Protein AF-B2TQV3-F1 (afdb_monomer_lite)

Structure (mmCIF, N/CA/C/O backbone):
data_AF-B2TQV3-F1
#
_entry.id   AF-B2TQV3-F1
#
loop_
_atom_site.group_PDB
_atom_site.id
_atom_site.type_symbol
_atom_site.label_atom_id
_atom_site.label_alt_id
_atom_site.label_comp_id
_atom_site.label_asym_id
_atom_site.label_entity_id
_atom_site.label_seq_id
_atom_site.pdbx_PDB_ins_code
_atom_site.Cartn_x
_atom_site.Cartn_y
_atom_site.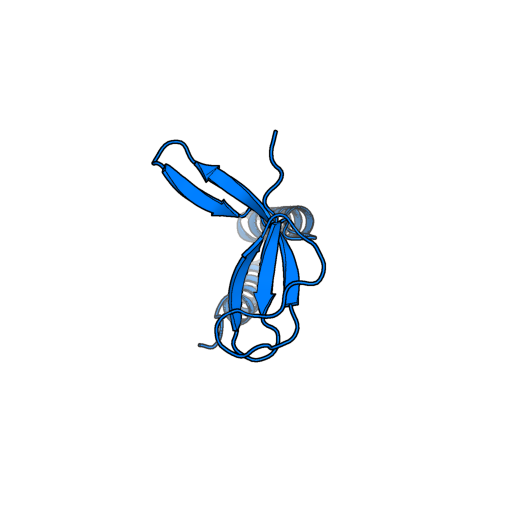Cartn_z
_atom_site.occupancy
_atom_site.B_iso_or_equiv
_atom_site.auth_seq_id
_atom_site.auth_comp_id
_atom_site.auth_asym_id
_atom_site.auth_atom_id
_atom_site.pdbx_PDB_model_num
ATOM 1 N N . MET A 1 1 ? 4.186 15.847 -21.939 1.00 45.38 1 MET A N 1
ATOM 2 C CA . MET A 1 1 ? 4.721 15.620 -20.577 1.00 45.38 1 MET A CA 1
ATOM 3 C C . MET A 1 1 ? 5.355 14.240 -20.578 1.00 45.38 1 MET A C 1
ATOM 5 O O . MET A 1 1 ? 4.724 13.312 -21.058 1.00 45.38 1 MET A O 1
ATOM 9 N N . ASN A 1 2 ? 6.624 14.123 -20.187 1.00 53.88 2 ASN A N 1
ATOM 10 C CA . ASN A 1 2 ? 7.353 12.855 -20.255 1.00 53.88 2 ASN A CA 1
ATOM 11 C C . ASN A 1 2 ? 6.942 11.969 -19.074 1.00 53.88 2 ASN A C 1
ATOM 13 O O . ASN A 1 2 ? 7.415 12.202 -17.963 1.00 53.88 2 ASN A O 1
ATOM 17 N N . ASN A 1 3 ? 6.072 10.989 -19.312 1.00 70.12 3 ASN A N 1
ATOM 18 C CA . ASN A 1 3 ? 5.635 10.045 -18.286 1.00 70.12 3 ASN A CA 1
ATOM 19 C C . ASN A 1 3 ? 6.814 9.137 -17.913 1.00 70.12 3 ASN A C 1
ATOM 21 O O . ASN A 1 3 ? 7.231 8.289 -18.698 1.00 70.12 3 ASN A O 1
ATOM 25 N N . LEU A 1 4 ? 7.405 9.370 -16.742 1.00 81.44 4 LEU A N 1
ATOM 26 C CA . LEU A 1 4 ? 8.356 8.445 -16.139 1.00 81.44 4 LEU A CA 1
ATOM 27 C C . LEU A 1 4 ? 7.550 7.384 -15.391 1.00 81.44 4 LEU A C 1
ATOM 29 O O . LEU A 1 4 ? 6.592 7.715 -14.697 1.00 81.44 4 LEU A O 1
ATOM 33 N N . ILE A 1 5 ? 7.941 6.125 -15.513 1.00 83.56 5 ILE A N 1
ATOM 34 C CA . ILE A 1 5 ? 7.322 5.005 -14.808 1.00 83.56 5 ILE A CA 1
ATOM 35 C C . ILE A 1 5 ? 8.320 4.510 -13.768 1.00 83.56 5 ILE A C 1
ATOM 37 O O . ILE A 1 5 ? 9.506 4.322 -14.060 1.00 83.56 5 ILE A O 1
ATOM 41 N N . ALA A 1 6 ? 7.840 4.323 -12.544 1.00 86.19 6 ALA A N 1
ATOM 42 C CA . ALA A 1 6 ? 8.586 3.663 -11.492 1.00 86.19 6 ALA A CA 1
ATOM 43 C C . ALA A 1 6 ? 8.373 2.155 -11.577 1.00 86.19 6 ALA A C 1
ATOM 45 O O . ALA A 1 6 ? 7.242 1.668 -11.622 1.00 86.19 6 ALA A O 1
ATOM 46 N N . TYR A 1 7 ? 9.473 1.425 -11.525 1.00 87.12 7 TYR A N 1
ATOM 47 C CA . TYR A 1 7 ? 9.522 -0.022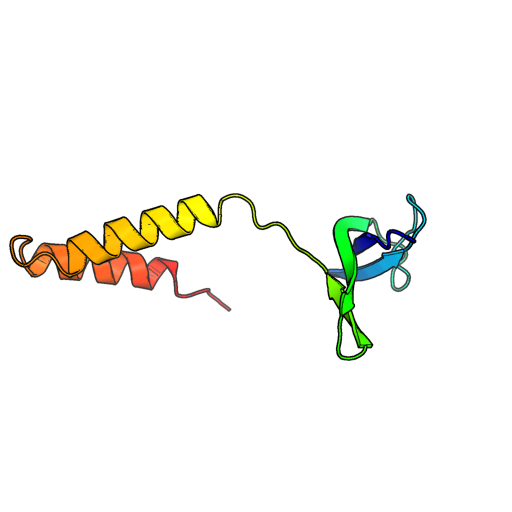 -11.527 1.00 87.12 7 TYR A CA 1
ATOM 48 C C . TYR A 1 7 ? 10.165 -0.520 -10.241 1.00 87.12 7 TYR A C 1
ATOM 50 O O . TYR A 1 7 ? 11.140 0.071 -9.775 1.00 87.12 7 TYR A O 1
ATOM 58 N N . LYS A 1 8 ? 9.664 -1.628 -9.696 1.00 87.25 8 LYS A N 1
ATOM 59 C CA . LYS A 1 8 ? 10.325 -2.367 -8.614 1.00 87.25 8 LYS A CA 1
ATOM 60 C C . LYS A 1 8 ? 10.870 -3.679 -9.155 1.00 87.25 8 LYS A C 1
ATOM 62 O O . LYS A 1 8 ? 10.163 -4.395 -9.866 1.00 87.25 8 LYS A O 1
ATOM 67 N N . CYS A 1 9 ? 12.110 -4.001 -8.810 1.00 89.31 9 CYS A N 1
ATOM 68 C CA . CYS A 1 9 ? 12.691 -5.296 -9.123 1.00 89.31 9 CYS A CA 1
ATOM 69 C C . CYS A 1 9 ? 12.105 -6.388 -8.229 1.00 89.31 9 CYS A C 1
ATOM 71 O O . CYS A 1 9 ? 12.082 -6.246 -7.007 1.00 89.31 9 CYS A O 1
ATOM 73 N N . LEU A 1 10 ? 11.657 -7.480 -8.845 1.00 88.06 10 LEU A N 1
ATOM 74 C CA . LEU A 1 10 ? 11.118 -8.639 -8.136 1.00 88.06 10 LEU A CA 1
ATOM 75 C C . LEU A 1 10 ? 12.213 -9.454 -7.436 1.00 88.06 10 LEU A C 1
ATOM 77 O O . LEU A 1 10 ? 11.937 -10.075 -6.418 1.00 88.06 10 LEU A O 1
ATOM 81 N N . ASP A 1 11 ? 13.448 -9.396 -7.943 1.00 89.31 11 ASP A N 1
ATOM 82 C CA . ASP A 1 11 ? 14.554 -10.218 -7.445 1.00 89.31 11 ASP A CA 1
ATOM 83 C C . ASP A 1 11 ? 15.329 -9.542 -6.305 1.00 89.31 11 ASP A C 1
ATOM 85 O O . ASP A 1 11 ? 15.642 -10.176 -5.304 1.00 89.31 11 ASP A O 1
ATOM 89 N N . CYS A 1 12 ? 15.642 -8.246 -6.434 1.00 89.38 12 CYS A N 1
ATOM 90 C CA . CYS A 1 12 ? 16.455 -7.523 -5.441 1.00 89.38 12 CYS A CA 1
ATOM 91 C C . CYS A 1 12 ? 15.724 -6.386 -4.715 1.00 89.38 12 CYS A C 1
ATOM 93 O O . CYS A 1 12 ? 16.296 -5.773 -3.817 1.00 89.38 12 CYS A O 1
ATOM 95 N N . GLY A 1 13 ? 14.484 -6.070 -5.099 1.00 84.62 13 GLY A N 1
ATOM 96 C CA . GLY A 1 13 ? 13.685 -5.019 -4.464 1.00 84.62 13 GLY A CA 1
AT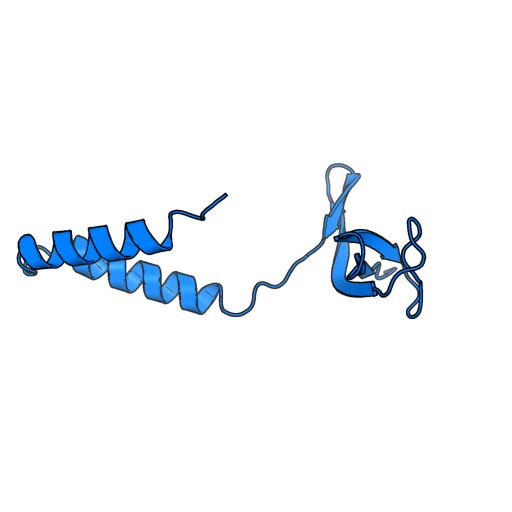OM 97 C C . GLY A 1 13 ? 14.063 -3.577 -4.821 1.00 84.62 13 GLY A C 1
ATOM 98 O O . GLY A 1 13 ? 13.318 -2.673 -4.441 1.00 84.62 13 GLY A O 1
ATOM 99 N N . ASP A 1 14 ? 15.155 -3.345 -5.560 1.00 85.62 14 ASP A N 1
ATOM 100 C CA . ASP A 1 14 ? 15.560 -2.003 -5.996 1.00 85.62 14 ASP A CA 1
ATOM 101 C C . ASP A 1 14 ? 14.513 -1.357 -6.912 1.00 85.62 14 ASP A C 1
ATOM 103 O O . ASP A 1 14 ? 13.832 -2.024 -7.701 1.00 85.62 14 ASP A O 1
ATOM 107 N N . TYR A 1 15 ? 14.441 -0.028 -6.846 1.00 84.00 15 TYR A N 1
ATOM 108 C CA . TYR A 1 15 ? 13.592 0.771 -7.718 1.00 84.00 15 TYR A CA 1
ATOM 109 C C . TYR A 1 15 ? 14.370 1.285 -8.926 1.00 84.00 15 TYR A C 1
ATOM 111 O O . TYR A 1 15 ? 15.515 1.718 -8.825 1.00 84.00 15 TYR A O 1
ATOM 119 N N . THR A 1 16 ? 13.735 1.253 -10.091 1.00 85.50 16 THR A N 1
ATOM 120 C CA . THR A 1 16 ? 14.268 1.791 -11.347 1.00 85.50 16 THR A CA 1
ATOM 121 C C . THR A 1 16 ? 13.225 2.714 -11.958 1.00 85.50 16 THR A C 1
ATOM 123 O O . THR A 1 16 ? 12.044 2.380 -11.979 1.00 85.50 16 THR A O 1
ATOM 126 N N . ILE A 1 17 ? 13.638 3.877 -12.459 1.00 85.25 17 ILE A N 1
ATOM 127 C CA . ILE A 1 17 ? 12.736 4.810 -13.141 1.00 85.25 17 ILE A CA 1
ATOM 128 C C . ILE A 1 17 ? 13.118 4.876 -14.609 1.00 85.25 17 ILE A C 1
ATOM 130 O O . ILE A 1 17 ? 14.278 5.107 -14.946 1.00 85.25 17 ILE A O 1
ATOM 134 N N . SER A 1 18 ? 12.137 4.667 -15.479 1.00 82.31 18 SER A N 1
ATOM 135 C CA . SER A 1 18 ? 12.345 4.586 -16.921 1.00 82.31 18 SER A CA 1
ATOM 136 C C . SER A 1 18 ? 11.178 5.205 -17.685 1.00 82.31 18 SER A C 1
ATOM 138 O O . SER A 1 18 ? 10.057 5.261 -17.188 1.00 82.31 18 SER A O 1
ATOM 140 N N . ARG A 1 19 ? 11.445 5.663 -18.912 1.00 80.12 19 ARG A N 1
ATOM 141 C CA . ARG A 1 19 ? 10.414 6.031 -19.904 1.00 80.12 19 ARG A CA 1
ATOM 142 C C . ARG A 1 19 ? 10.078 4.897 -20.874 1.00 80.12 19 ARG A C 1
ATOM 144 O O . ARG A 1 19 ? 9.131 5.020 -21.636 1.00 80.12 19 ARG A O 1
ATOM 151 N N . LEU A 1 20 ? 10.909 3.860 -20.902 1.00 74.81 20 LEU A N 1
ATOM 152 C CA . LEU A 1 20 ? 10.813 2.734 -21.819 1.00 74.81 20 LEU A CA 1
ATOM 153 C C . LEU A 1 20 ? 10.318 1.507 -21.057 1.00 74.81 20 LEU A C 1
ATOM 155 O O . LEU A 1 20 ? 10.856 1.181 -19.992 1.00 74.81 20 LEU A O 1
ATOM 159 N N . ASP A 1 21 ? 9.329 0.835 -21.633 1.00 65.94 21 ASP A N 1
ATOM 160 C CA . ASP A 1 21 ? 8.879 -0.482 -21.194 1.00 65.94 21 ASP A CA 1
ATOM 161 C C . ASP A 1 21 ? 9.904 -1.547 -21.624 1.00 65.94 21 ASP A C 1
ATOM 163 O O . ASP A 1 21 ? 10.592 -1.398 -22.635 1.00 65.94 21 ASP A O 1
ATOM 167 N N . GLY A 1 22 ? 10.042 -2.623 -20.842 1.00 66.44 22 GLY A N 1
ATOM 168 C CA . GLY A 1 22 ? 10.975 -3.723 -21.140 1.00 66.44 22 GLY A CA 1
ATOM 169 C C . GLY A 1 22 ? 12.399 -3.560 -20.589 1.00 66.44 22 GLY A C 1
ATOM 170 O O . GLY A 1 22 ? 13.277 -4.358 -20.916 1.00 66.44 22 GLY A O 1
ATOM 171 N N . ILE A 1 23 ? 12.647 -2.564 -19.732 1.00 75.62 23 ILE A N 1
ATOM 172 C CA . ILE A 1 23 ? 13.928 -2.421 -19.025 1.00 75.62 23 ILE A CA 1
ATOM 173 C C . ILE A 1 23 ? 14.069 -3.494 -17.930 1.00 75.62 23 ILE A C 1
ATOM 175 O O . ILE A 1 23 ? 13.098 -3.875 -17.279 1.00 75.62 23 ILE A O 1
ATOM 179 N N . ARG A 1 24 ? 15.297 -3.984 -17.724 1.00 84.44 24 ARG A N 1
ATOM 180 C CA . ARG A 1 24 ? 15.673 -4.857 -16.601 1.00 84.44 24 ARG A CA 1
ATOM 181 C C . ARG A 1 24 ? 16.276 -4.047 -15.462 1.00 84.44 24 ARG A C 1
ATOM 183 O O . ARG A 1 24 ? 16.790 -2.952 -15.678 1.00 84.44 24 ARG A O 1
ATOM 190 N N . CYS A 1 25 ? 16.236 -4.586 -14.247 1.00 85.50 25 CYS A N 1
ATOM 191 C CA . CYS A 1 25 ? 16.836 -3.920 -13.093 1.00 85.50 25 CYS A CA 1
ATOM 192 C C . CYS A 1 25 ? 18.307 -3.560 -13.362 1.00 85.50 25 CYS A C 1
ATOM 194 O O . CYS A 1 25 ? 19.097 -4.433 -13.710 1.00 85.50 25 CYS A O 1
ATOM 196 N N . VAL A 1 26 ? 18.692 -2.298 -13.150 1.00 83.75 26 VAL A N 1
ATOM 197 C CA . VAL A 1 26 ? 20.068 -1.823 -13.405 1.00 83.75 26 VAL A CA 1
ATOM 198 C C . VAL A 1 26 ? 21.092 -2.531 -12.509 1.00 83.75 26 VAL A C 1
ATOM 200 O O . VAL A 1 26 ? 22.238 -2.720 -12.901 1.00 83.75 26 VAL A O 1
ATOM 203 N N . LYS A 1 27 ? 20.672 -2.957 -11.314 1.00 86.75 27 LYS A N 1
ATOM 204 C CA . LYS A 1 27 ? 21.546 -3.584 -10.319 1.00 86.75 27 LYS A CA 1
ATOM 205 C C . LYS A 1 27 ? 21.772 -5.073 -10.555 1.00 86.75 27 LYS A C 1
ATOM 207 O O . LYS A 1 27 ? 22.898 -5.536 -10.432 1.00 86.75 27 LYS A O 1
ATOM 212 N N . CYS A 1 28 ? 20.717 -5.830 -10.862 1.00 90.00 28 CYS A N 1
ATOM 213 C CA . CYS A 1 28 ? 20.797 -7.295 -10.951 1.00 90.00 28 CYS A CA 1
ATOM 214 C C . CYS A 1 28 ? 20.301 -7.883 -12.277 1.00 90.00 28 CYS A C 1
ATOM 216 O O . CYS A 1 28 ? 20.249 -9.100 -12.419 1.00 90.00 28 CYS A O 1
ATOM 218 N N . SER A 1 29 ? 19.903 -7.054 -13.246 1.00 88.81 29 SER A N 1
ATOM 219 C CA . SER A 1 29 ? 19.258 -7.488 -14.500 1.00 88.81 29 SER A CA 1
ATOM 220 C C . SER A 1 29 ? 17.982 -8.325 -14.309 1.00 88.81 29 SER A C 1
ATOM 222 O O . SER A 1 29 ? 17.541 -9.027 -15.226 1.00 88.81 29 SER A O 1
ATOM 224 N N . GLY A 1 30 ? 17.387 -8.229 -13.120 1.00 88.31 30 GLY A N 1
ATOM 225 C CA . GLY A 1 30 ? 16.177 -8.923 -12.719 1.00 88.31 30 GLY A CA 1
ATOM 226 C C . GLY A 1 30 ? 14.899 -8.372 -13.341 1.00 88.31 30 GLY A C 1
ATOM 227 O O . GLY A 1 30 ? 14.888 -7.283 -13.935 1.00 88.31 30 GLY A O 1
ATOM 228 N N . ALA A 1 31 ? 13.815 -9.127 -13.179 1.00 88.62 31 ALA A N 1
ATOM 229 C CA . ALA A 1 31 ? 12.498 -8.754 -13.685 1.00 88.62 31 ALA A CA 1
ATOM 230 C C . ALA A 1 31 ? 11.945 -7.534 -12.932 1.00 88.62 31 ALA A C 1
ATOM 232 O O . ALA A 1 31 ? 12.111 -7.396 -11.716 1.00 88.62 31 ALA A O 1
ATOM 233 N N . LEU A 1 32 ? 11.288 -6.639 -13.668 1.00 89.12 32 LEU A N 1
ATOM 234 C CA . LEU A 1 32 ? 10.696 -5.412 -13.146 1.00 89.12 32 LEU A CA 1
ATOM 235 C C . LEU A 1 32 ? 9.169 -5.486 -13.219 1.00 89.12 32 LEU A C 1
ATOM 237 O O . LEU A 1 32 ? 8.616 -5.934 -14.220 1.00 89.12 32 LEU A O 1
ATOM 241 N N . THR A 1 33 ? 8.494 -4.986 -12.186 1.00 86.69 33 THR A N 1
ATOM 242 C CA . THR A 1 33 ? 7.045 -4.741 -12.201 1.00 86.69 33 THR A CA 1
ATOM 243 C C . THR A 1 33 ? 6.769 -3.239 -12.101 1.00 86.69 33 THR A C 1
ATOM 245 O O . THR A 1 33 ? 7.419 -2.564 -11.292 1.00 86.69 33 THR A O 1
ATOM 248 N N . PRO A 1 34 ? 5.840 -2.679 -12.897 1.00 85.81 34 PRO A N 1
ATOM 249 C CA . PRO A 1 34 ? 5.460 -1.277 -12.776 1.00 85.81 34 PRO A CA 1
ATOM 250 C C . PRO A 1 34 ? 4.751 -1.036 -11.438 1.00 85.81 34 PRO A C 1
ATOM 252 O O . PRO A 1 34 ? 3.905 -1.828 -11.024 1.00 85.81 34 PRO A O 1
ATOM 255 N N . MET A 1 35 ? 5.107 0.057 -10.765 1.00 83.94 35 MET A N 1
ATOM 256 C CA . MET A 1 35 ? 4.545 0.461 -9.469 1.00 83.94 35 MET A CA 1
ATOM 257 C C . MET A 1 35 ? 3.705 1.734 -9.546 1.00 83.94 35 MET A C 1
ATOM 259 O O . MET A 1 35 ? 2.835 1.944 -8.703 1.00 83.94 35 MET A O 1
ATOM 263 N N . GLY A 1 36 ? 3.938 2.574 -10.550 1.00 79.88 36 GLY A N 1
ATOM 264 C CA . GLY A 1 36 ? 3.187 3.808 -10.726 1.00 79.88 36 GLY A CA 1
ATOM 265 C C . GLY A 1 36 ? 3.931 4.826 -11.571 1.00 79.88 36 GLY A C 1
ATOM 266 O O . GLY A 1 36 ? 5.014 4.561 -12.100 1.00 79.88 36 GLY A O 1
ATOM 267 N N . ASN A 1 37 ? 3.344 6.012 -11.679 1.00 82.25 37 ASN A N 1
ATOM 268 C CA . ASN A 1 37 ? 3.970 7.127 -12.373 1.00 82.25 37 ASN A CA 1
ATOM 269 C C . ASN A 1 37 ? 4.982 7.802 -11.446 1.00 82.25 37 ASN A C 1
ATOM 271 O O . ASN A 1 37 ? 4.688 8.091 -10.285 1.00 82.25 37 ASN A O 1
ATOM 275 N N . ALA A 1 38 ? 6.171 8.064 -11.974 1.00 80.38 38 ALA A N 1
ATOM 276 C CA . ALA A 1 38 ? 7.194 8.854 -11.319 1.00 80.38 38 ALA A CA 1
ATOM 277 C C . ALA A 1 38 ? 7.130 10.307 -11.804 1.00 80.38 38 ALA A C 1
ATOM 279 O O . ALA A 1 38 ? 6.966 10.585 -12.994 1.00 80.38 38 ALA A O 1
ATOM 280 N N . HIS A 1 39 ? 7.304 11.248 -10.886 1.00 80.19 39 HIS A N 1
ATOM 281 C CA . HIS A 1 39 ? 7.337 12.673 -11.183 1.00 80.19 39 HIS A CA 1
ATOM 282 C C . HIS A 1 39 ? 8.350 13.387 -10.281 1.00 80.19 39 HIS A C 1
ATOM 284 O O . HIS A 1 39 ? 8.737 12.893 -9.224 1.00 80.19 39 HIS A O 1
ATOM 290 N N . ILE A 1 40 ? 8.807 14.564 -10.704 1.00 76.56 40 ILE A N 1
ATOM 291 C CA . ILE A 1 40 ? 9.658 15.418 -9.870 1.00 76.56 40 ILE A CA 1
ATOM 292 C C . ILE A 1 40 ? 8.740 16.326 -9.055 1.00 76.56 40 ILE A C 1
ATOM 294 O O . ILE A 1 40 ? 7.915 17.043 -9.624 1.00 76.56 40 ILE A O 1
ATOM 298 N N . ASN A 1 41 ? 8.864 16.286 -7.730 1.00 73.94 41 ASN A N 1
ATOM 299 C CA . ASN A 1 41 ? 8.060 17.121 -6.844 1.00 73.94 41 ASN A CA 1
ATOM 300 C C . ASN A 1 41 ? 8.608 18.559 -6.747 1.00 73.94 41 ASN A C 1
ATOM 302 O O . ASN A 1 41 ? 9.676 18.885 -7.268 1.00 73.94 41 ASN A O 1
ATOM 306 N N . LYS A 1 42 ? 7.882 19.438 -6.042 1.00 77.12 42 LYS A N 1
ATOM 307 C CA . LYS A 1 42 ? 8.245 20.862 -5.876 1.00 77.12 42 LYS A CA 1
ATOM 308 C C . LYS A 1 42 ? 9.632 21.079 -5.256 1.00 77.12 42 LYS A C 1
ATOM 310 O O . LYS A 1 42 ? 10.274 22.083 -5.541 1.00 77.12 42 LYS A O 1
ATOM 315 N N . ASN A 1 43 ? 10.111 20.116 -4.474 1.00 80.69 43 ASN A N 1
ATOM 316 C CA . ASN A 1 43 ? 11.414 20.152 -3.815 1.00 80.69 43 ASN A CA 1
ATOM 317 C C . ASN A 1 43 ? 12.521 19.493 -4.661 1.00 80.69 43 ASN A C 1
ATOM 319 O O . ASN A 1 43 ? 13.607 19.236 -4.153 1.00 80.69 43 ASN A O 1
ATOM 323 N N . LYS A 1 44 ? 12.256 19.219 -5.948 1.00 75.19 44 LYS A N 1
ATOM 324 C CA . LYS A 1 44 ? 13.161 18.5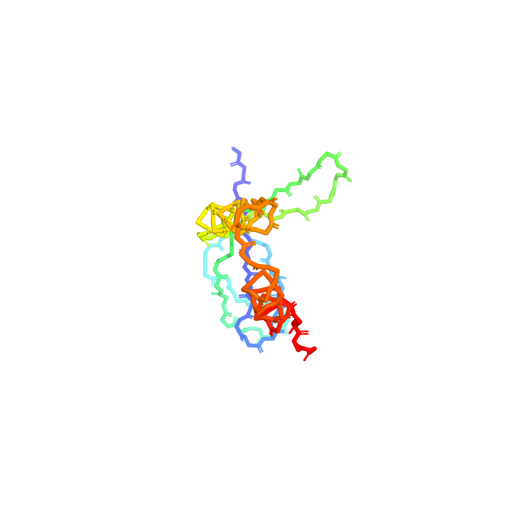48 -6.896 1.00 75.19 44 LYS A CA 1
ATOM 325 C C . LYS A 1 44 ? 13.543 17.111 -6.515 1.00 75.19 44 LYS A C 1
ATOM 327 O O . LYS A 1 44 ? 14.507 16.578 -7.060 1.00 75.19 44 LYS A O 1
ATOM 332 N N . TYR A 1 45 ? 12.773 16.457 -5.646 1.00 72.50 45 TYR A N 1
ATOM 333 C CA . TYR A 1 45 ? 12.935 15.029 -5.378 1.00 72.50 45 TYR A CA 1
ATOM 334 C C . TYR A 1 45 ? 12.106 14.196 -6.345 1.00 72.50 45 TYR A C 1
ATOM 336 O O . TYR A 1 45 ? 11.012 14.588 -6.761 1.00 72.50 45 TYR A O 1
ATOM 344 N N . LEU A 1 46 ? 12.620 13.014 -6.666 1.00 69.06 46 LEU A N 1
ATOM 345 C CA . LEU A 1 46 ? 11.905 12.045 -7.474 1.00 69.06 46 LEU A CA 1
ATOM 346 C C . LEU A 1 46 ? 10.872 11.331 -6.593 1.00 69.06 46 LEU A C 1
ATOM 348 O O . LEU A 1 46 ? 11.211 10.760 -5.560 1.00 69.06 46 LEU A O 1
ATOM 352 N N . SER A 1 47 ? 9.603 11.448 -6.967 1.00 65.62 47 SER A N 1
ATOM 353 C CA . SER A 1 47 ? 8.440 10.938 -6.235 1.00 65.62 47 SER A CA 1
ATOM 354 C C . SER A 1 47 ? 7.669 9.956 -7.108 1.00 65.62 47 SER A C 1
ATOM 356 O O . SER A 1 47 ? 7.713 10.052 -8.334 1.00 65.62 47 SER A O 1
ATOM 358 N N . VAL A 1 48 ? 6.986 8.999 -6.483 1.00 64.12 48 VAL A N 1
ATOM 359 C CA . VAL A 1 48 ? 6.187 7.979 -7.170 1.00 64.12 48 VAL A CA 1
ATOM 360 C C . VAL A 1 48 ? 4.785 7.986 -6.586 1.00 64.12 48 VAL A C 1
ATOM 362 O O . VAL A 1 48 ? 4.628 7.847 -5.374 1.00 64.12 48 VAL A O 1
ATOM 365 N N . ASP A 1 49 ? 3.780 8.107 -7.448 1.00 64.94 49 ASP A N 1
ATOM 366 C CA . ASP A 1 49 ? 2.385 7.947 -7.052 1.00 64.94 49 ASP A CA 1
ATOM 367 C C . ASP A 1 49 ? 2.046 6.459 -7.022 1.00 64.94 49 ASP A C 1
ATOM 369 O O . ASP A 1 49 ? 1.891 5.815 -8.063 1.00 64.94 49 ASP A O 1
ATOM 373 N N . VAL A 1 50 ? 1.940 5.904 -5.817 1.00 58.12 50 VAL A N 1
ATOM 374 C CA . VAL A 1 50 ? 1.431 4.549 -5.603 1.00 58.12 50 VAL A CA 1
ATOM 375 C C . VAL A 1 50 ? -0.061 4.616 -5.304 1.00 58.12 50 VAL A C 1
ATOM 377 O O . VAL A 1 50 ? -0.491 5.225 -4.326 1.00 58.12 50 VAL A O 1
ATOM 380 N N . ASN A 1 51 ? -0.870 3.982 -6.151 1.00 59.44 51 ASN A N 1
ATOM 381 C CA . ASN A 1 51 ? -2.293 3.833 -5.879 1.00 59.44 51 ASN A CA 1
ATOM 382 C C . ASN A 1 51 ? -2.505 2.601 -4.991 1.00 59.44 51 ASN A C 1
ATOM 384 O O . ASN A 1 51 ? -2.447 1.464 -5.463 1.00 59.44 51 ASN A O 1
ATOM 388 N N . ILE A 1 52 ? -2.730 2.824 -3.697 1.00 62.69 52 ILE A N 1
ATOM 389 C CA . ILE A 1 52 ? -3.079 1.753 -2.763 1.00 62.69 52 ILE A CA 1
ATOM 390 C C . ILE A 1 52 ? -4.555 1.420 -2.982 1.00 62.69 52 ILE A C 1
ATOM 392 O O . ILE A 1 52 ? -5.447 2.156 -2.556 1.00 62.69 52 ILE A O 1
ATOM 396 N N . LYS A 1 53 ? -4.815 0.299 -3.665 1.00 57.69 53 LYS A N 1
ATOM 397 C CA . LYS A 1 53 ? -6.172 -0.242 -3.787 1.00 57.69 53 LYS A CA 1
ATOM 398 C C . LYS A 1 53 ? -6.745 -0.486 -2.389 1.00 57.69 53 LYS A C 1
ATOM 400 O O . LYS A 1 53 ? -6.029 -0.888 -1.480 1.00 57.69 53 LYS A O 1
ATOM 405 N N . ASP A 1 54 ? -8.037 -0.210 -2.237 1.00 58.84 54 ASP A N 1
ATOM 406 C CA . ASP A 1 54 ? -8.805 -0.409 -1.003 1.00 58.84 54 ASP A CA 1
ATOM 407 C C . ASP A 1 54 ? -8.466 0.527 0.171 1.00 58.84 54 ASP A C 1
ATOM 409 O O . ASP A 1 54 ? -9.025 0.349 1.253 1.00 58.84 54 ASP A O 1
ATOM 413 N N . ILE A 1 55 ? -7.657 1.579 -0.027 1.00 72.19 55 ILE A N 1
ATOM 414 C CA . ILE A 1 55 ? -7.393 2.562 1.039 1.00 72.19 55 ILE A CA 1
ATOM 415 C C . ILE A 1 55 ? -8.682 3.221 1.547 1.00 72.19 55 ILE A C 1
ATOM 417 O O . ILE A 1 55 ? -8.841 3.426 2.747 1.00 72.19 55 ILE A O 1
ATOM 421 N N . ASP A 1 56 ? -9.636 3.493 0.657 1.00 69.81 56 ASP A N 1
ATOM 422 C CA . ASP A 1 56 ? -10.915 4.094 1.040 1.00 69.81 56 ASP A CA 1
ATOM 423 C C . ASP A 1 56 ? -11.834 3.085 1.738 1.00 69.81 56 ASP A C 1
ATOM 425 O O . ASP A 1 56 ? -12.527 3.441 2.687 1.00 69.81 56 ASP A O 1
ATOM 429 N N . LYS A 1 57 ? -11.767 1.796 1.373 1.00 64.50 57 LYS A N 1
ATOM 430 C CA . LYS A 1 57 ? -12.446 0.739 2.141 1.00 64.50 57 LYS A CA 1
ATOM 431 C C . LYS A 1 57 ? -11.853 0.623 3.543 1.00 64.50 57 LYS A C 1
ATOM 433 O O . LYS A 1 57 ? -12.597 0.487 4.508 1.00 64.50 57 LYS A O 1
ATOM 438 N N . PHE A 1 58 ? -10.530 0.722 3.662 1.00 72.25 58 PHE A N 1
ATOM 439 C CA . PHE A 1 58 ? -9.841 0.702 4.947 1.00 72.25 58 PHE A CA 1
ATOM 440 C C . PHE A 1 58 ? -10.219 1.911 5.813 1.00 72.25 58 PHE A C 1
ATOM 442 O O . PHE A 1 58 ? -10.526 1.742 6.990 1.00 72.25 58 PHE A O 1
ATOM 449 N N . LYS A 1 59 ? -10.293 3.117 5.232 1.00 74.12 59 LYS A N 1
ATOM 450 C CA . LYS A 1 59 ? -10.785 4.318 5.930 1.00 74.12 59 LYS A CA 1
ATOM 451 C C . LYS A 1 59 ? -12.217 4.145 6.437 1.00 74.12 59 LYS A C 1
ATOM 453 O O . LYS A 1 59 ? -12.457 4.402 7.611 1.00 74.12 59 LYS A O 1
ATOM 458 N N . ASN A 1 60 ? -13.130 3.650 5.600 1.00 73.81 60 ASN A N 1
ATOM 459 C CA . ASN A 1 60 ? -14.523 3.429 6.001 1.00 73.81 60 ASN A CA 1
ATOM 460 C C . ASN A 1 60 ? -14.628 2.429 7.164 1.00 73.81 60 ASN A C 1
ATOM 462 O O . ASN A 1 60 ? -15.385 2.641 8.107 1.00 73.81 60 ASN A O 1
ATOM 466 N N . ILE A 1 61 ? -13.835 1.353 7.135 1.00 75.31 61 ILE A N 1
ATOM 467 C CA . ILE A 1 61 ? -13.770 0.384 8.239 1.00 75.31 61 ILE A CA 1
ATOM 468 C C . ILE A 1 61 ? -13.247 1.053 9.521 1.00 75.31 61 ILE A C 1
ATOM 470 O O . ILE A 1 61 ? -13.800 0.823 10.596 1.00 75.31 61 ILE A O 1
ATOM 474 N N . LEU A 1 62 ? -12.220 1.906 9.423 1.00 79.00 62 LEU A N 1
ATOM 475 C CA . LEU A 1 62 ? -11.697 2.655 10.570 1.00 79.00 62 LEU A CA 1
ATOM 476 C C . LEU A 1 62 ? -12.729 3.622 11.165 1.00 79.00 62 LEU A C 1
ATOM 478 O O . LEU A 1 62 ? -12.754 3.787 12.384 1.00 79.00 62 LEU A O 1
ATOM 482 N N . GLU A 1 63 ? -13.560 4.260 10.343 1.00 82.12 63 GLU A N 1
ATOM 483 C CA . GLU A 1 63 ? -14.640 5.138 10.814 1.00 82.12 63 GLU A CA 1
ATOM 484 C C . GLU A 1 63 ? -15.710 4.354 11.578 1.00 82.12 63 GLU A C 1
ATOM 486 O O . GLU A 1 63 ? -15.977 4.678 12.733 1.00 82.12 63 GLU A O 1
ATOM 491 N N . ILE A 1 64 ? -16.207 3.247 11.015 1.00 80.75 64 ILE A N 1
ATOM 492 C CA . ILE A 1 64 ? -17.186 2.368 11.684 1.00 80.75 64 ILE A CA 1
ATOM 493 C C . ILE A 1 64 ? -16.656 1.889 13.043 1.00 80.75 64 ILE A C 1
ATOM 495 O O . ILE A 1 64 ? -17.363 1.879 14.050 1.00 80.75 64 ILE A O 1
ATOM 499 N N . ILE A 1 65 ? -15.382 1.502 13.090 1.00 80.94 65 ILE A N 1
ATOM 500 C CA . ILE A 1 65 ? -14.719 1.072 14.321 1.00 80.94 65 ILE A CA 1
ATOM 501 C C . ILE A 1 65 ? -14.650 2.206 15.353 1.00 80.94 65 ILE A C 1
ATOM 503 O O . ILE A 1 65 ? -14.898 1.971 16.539 1.00 80.94 65 ILE A O 1
ATOM 507 N N . LYS A 1 66 ? -14.298 3.426 14.928 1.00 81.75 66 LYS A N 1
ATOM 508 C CA . LYS A 1 66 ? -14.263 4.597 15.816 1.00 81.75 66 LYS A CA 1
ATOM 509 C C . LYS A 1 66 ? -15.641 4.873 16.402 1.00 81.75 66 LYS A C 1
ATOM 511 O O . LYS A 1 66 ? -15.728 5.075 17.614 1.00 81.75 66 LYS A O 1
ATOM 516 N N . ASP A 1 67 ? -16.687 4.807 15.586 1.00 83.88 67 ASP A N 1
ATOM 517 C CA . ASP A 1 67 ? -18.062 5.032 16.030 1.00 83.88 67 ASP A CA 1
ATOM 518 C C . ASP A 1 67 ? -18.463 4.031 17.121 1.00 83.88 67 ASP A C 1
ATOM 520 O O . ASP A 1 67 ? -18.931 4.435 18.185 1.00 83.88 67 ASP A O 1
ATOM 524 N N . ILE A 1 68 ? -18.162 2.740 16.934 1.00 81.38 68 ILE A N 1
ATOM 525 C CA . ILE A 1 68 ? -18.445 1.690 17.929 1.00 81.38 68 ILE A CA 1
ATOM 526 C C . ILE A 1 68 ? -17.673 1.915 19.239 1.00 81.38 68 ILE A C 1
AT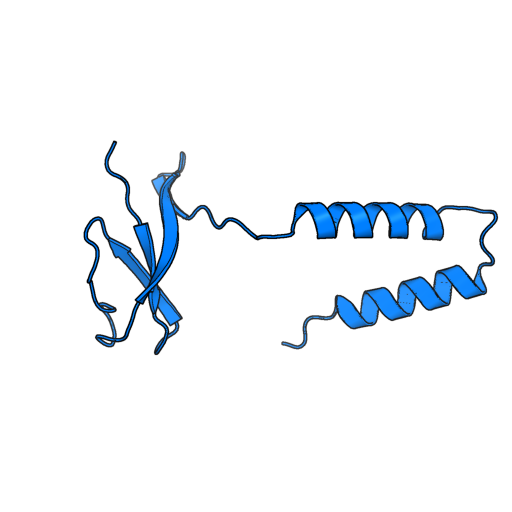OM 528 O O . ILE A 1 68 ? -18.198 1.681 20.329 1.00 81.38 68 ILE A O 1
ATOM 532 N N . ILE A 1 69 ? -16.414 2.354 19.164 1.00 79.06 69 ILE A N 1
ATOM 533 C CA . ILE A 1 69 ? -15.583 2.601 20.353 1.00 79.06 69 ILE A CA 1
ATOM 534 C C . ILE A 1 69 ? -16.086 3.823 21.141 1.00 79.06 69 ILE A C 1
ATOM 536 O O . ILE A 1 69 ? -16.033 3.831 22.380 1.00 79.06 69 ILE A O 1
ATOM 540 N N . VAL A 1 70 ? -16.559 4.860 20.454 1.00 82.75 70 VAL A N 1
ATOM 541 C CA . VAL A 1 70 ? -17.024 6.104 21.084 1.00 82.75 70 VAL A CA 1
ATOM 542 C C . VAL A 1 70 ? -18.466 5.978 21.586 1.00 82.75 70 VAL A C 1
ATOM 544 O O . VAL A 1 70 ? -18.797 6.592 22.606 1.00 82.75 70 VAL A O 1
ATOM 547 N N . ASP A 1 71 ? -19.296 5.142 20.956 1.00 83.62 71 ASP A N 1
ATOM 548 C CA . ASP A 1 71 ? -20.706 4.962 21.314 1.00 83.62 71 ASP A CA 1
ATOM 549 C C . ASP A 1 71 ? -20.877 4.487 22.759 1.00 83.62 71 ASP A C 1
ATOM 551 O O . ASP A 1 71 ? -20.605 3.338 23.103 1.00 83.62 71 ASP A O 1
ATOM 555 N N . LYS A 1 72 ? -21.389 5.389 23.606 1.00 81.44 72 LYS A N 1
ATOM 556 C CA . LYS A 1 72 ? -21.606 5.185 25.041 1.00 81.44 72 LYS A CA 1
ATOM 557 C C . LYS A 1 72 ? -22.571 4.037 25.365 1.00 81.44 72 LYS A C 1
ATOM 559 O O . LYS A 1 72 ? -22.487 3.521 26.479 1.00 81.44 72 LYS A O 1
ATOM 564 N N . GLN A 1 73 ? -23.420 3.628 24.424 1.00 88.62 73 GLN A N 1
ATOM 565 C CA . GLN A 1 73 ? -24.387 2.541 24.596 1.00 88.62 73 GLN A CA 1
ATOM 566 C C . GLN A 1 73 ? -23.760 1.153 24.437 1.00 88.62 73 GLN A C 1
ATOM 568 O O . GLN A 1 73 ? -24.276 0.180 24.987 1.00 88.62 73 GLN A O 1
ATOM 573 N N . VAL A 1 74 ? -22.621 1.046 23.749 1.00 83.00 74 VAL A N 1
ATOM 574 C CA . VAL A 1 74 ? -21.911 -0.228 23.611 1.00 83.00 74 VAL A CA 1
ATOM 575 C C . VAL A 1 74 ? -21.256 -0.587 24.953 1.00 83.00 74 VAL A C 1
ATOM 577 O O . VAL A 1 74 ? -20.498 0.225 25.496 1.00 83.00 74 VAL A O 1
ATOM 580 N N . PRO A 1 75 ? -21.477 -1.792 25.505 1.00 89.19 75 PRO A N 1
ATOM 581 C CA . PRO A 1 75 ? -20.831 -2.230 26.738 1.00 89.19 75 PRO A CA 1
ATOM 582 C C . PRO A 1 75 ? -19.302 -2.102 26.688 1.00 89.19 75 PRO A C 1
ATOM 584 O O . PRO A 1 75 ? -18.667 -2.482 25.704 1.00 89.19 75 PRO A O 1
ATOM 587 N N . ILE A 1 76 ? -18.694 -1.627 27.781 1.00 86.06 76 ILE A N 1
ATOM 588 C CA . ILE A 1 76 ? -17.236 -1.412 27.886 1.00 86.06 76 ILE A CA 1
ATOM 589 C C . ILE A 1 76 ? -16.444 -2.679 27.539 1.00 86.06 76 ILE A C 1
ATOM 591 O O . ILE A 1 76 ? -15.427 -2.596 26.855 1.00 86.06 76 ILE A O 1
ATOM 595 N N . LYS A 1 77 ? -16.939 -3.854 27.949 1.00 87.75 77 LYS A N 1
ATOM 596 C CA . LYS A 1 77 ? -16.314 -5.145 27.638 1.00 87.75 77 LYS A CA 1
ATOM 597 C C . LYS A 1 77 ? -16.170 -5.363 26.127 1.00 87.75 77 LYS A C 1
ATOM 599 O O . LYS A 1 77 ? -15.082 -5.678 25.663 1.00 87.75 77 LYS A O 1
ATOM 604 N N . ILE A 1 78 ? -17.232 -5.099 25.365 1.00 84.88 78 ILE A N 1
ATOM 605 C CA . ILE A 1 78 ? -17.242 -5.248 23.903 1.00 84.88 78 ILE A CA 1
ATOM 606 C C . ILE A 1 78 ? -16.272 -4.251 23.258 1.00 84.88 78 ILE A C 1
ATOM 608 O O . ILE A 1 78 ? -15.519 -4.609 22.356 1.00 84.88 78 ILE A O 1
ATOM 612 N N . ARG A 1 79 ? -16.222 -3.006 23.752 1.00 82.38 79 ARG A N 1
ATOM 613 C CA . ARG A 1 79 ? -15.281 -2.000 23.230 1.00 82.38 79 ARG A CA 1
ATOM 614 C C . ARG A 1 79 ? -13.823 -2.368 23.481 1.00 82.38 79 ARG A C 1
ATOM 616 O O . ARG A 1 79 ? -12.985 -2.117 22.618 1.00 82.38 79 ARG A O 1
ATOM 623 N N . ASN A 1 80 ? -13.523 -2.958 24.634 1.00 84.44 80 ASN A N 1
ATOM 624 C CA . ASN A 1 80 ? -12.176 -3.419 24.957 1.00 84.44 80 ASN A CA 1
ATOM 625 C C . ASN A 1 80 ? -11.772 -4.617 24.086 1.00 84.44 80 ASN A C 1
ATOM 627 O O . ASN A 1 80 ? -10.696 -4.584 23.497 1.00 84.44 80 ASN A O 1
ATOM 631 N N . GLU A 1 81 ? -12.659 -5.600 23.901 1.00 85.94 81 GLU A N 1
ATOM 632 C CA . GLU A 1 81 ? -12.411 -6.749 23.012 1.00 85.94 81 GLU A CA 1
ATOM 633 C C . GLU A 1 81 ? -12.147 -6.316 21.557 1.00 85.94 81 GLU A C 1
ATOM 635 O O . GLU A 1 81 ? -11.259 -6.850 20.888 1.00 85.94 81 GLU A O 1
ATOM 640 N N . ILE A 1 82 ? -12.889 -5.322 21.056 1.00 82.56 82 ILE A N 1
ATOM 641 C CA . ILE A 1 82 ? -12.676 -4.764 19.712 1.00 82.56 82 ILE A CA 1
ATOM 642 C C . ILE A 1 82 ? -11.319 -4.053 19.624 1.00 82.56 82 ILE A C 1
ATOM 644 O O . ILE A 1 82 ? -10.580 -4.278 18.663 1.00 82.56 82 ILE A O 1
ATOM 648 N N . LYS A 1 83 ? -10.957 -3.234 20.622 1.00 80.44 83 LYS A N 1
ATOM 649 C CA . LYS A 1 83 ? -9.655 -2.544 20.666 1.00 80.44 83 LYS A CA 1
ATOM 650 C C . LYS A 1 83 ? -8.480 -3.519 20.636 1.00 80.44 83 LYS A C 1
ATOM 652 O O . LYS A 1 83 ? -7.553 -3.302 19.861 1.00 80.44 83 LYS A O 1
ATOM 657 N N . GLU A 1 84 ? -8.524 -4.581 21.435 1.00 83.06 84 GLU A N 1
ATOM 658 C CA . GLU A 1 84 ? -7.460 -5.594 21.477 1.00 83.06 84 GLU A CA 1
ATOM 659 C C . GLU A 1 84 ? -7.286 -6.292 20.125 1.00 83.06 84 GLU A C 1
ATOM 661 O O . GLU A 1 84 ? -6.166 -6.401 19.619 1.00 83.06 84 GLU A O 1
ATOM 666 N N . LYS A 1 85 ? -8.394 -6.686 19.483 1.00 80.31 85 LYS A N 1
ATOM 667 C CA . LYS A 1 85 ? -8.356 -7.289 18.143 1.00 80.31 85 LYS A CA 1
ATOM 668 C C . LYS A 1 85 ? -7.740 -6.351 17.109 1.00 80.31 85 LYS A C 1
ATOM 670 O O . LYS A 1 85 ? -6.924 -6.799 16.310 1.00 80.31 85 LYS A O 1
ATOM 675 N N . ILE A 1 86 ? -8.075 -5.062 17.130 1.00 75.75 86 ILE A N 1
ATOM 676 C CA . ILE A 1 86 ? -7.496 -4.084 16.195 1.00 75.75 86 ILE A CA 1
ATOM 677 C C . ILE A 1 86 ? -5.998 -3.911 16.439 1.00 75.75 86 ILE A C 1
ATOM 679 O O . ILE A 1 86 ? -5.228 -3.949 15.484 1.00 75.75 86 ILE A O 1
ATOM 683 N N . LEU A 1 87 ? -5.572 -3.759 17.695 1.00 76.00 87 LEU A N 1
ATOM 684 C CA . LEU A 1 87 ? -4.153 -3.601 18.027 1.00 76.00 87 LEU A CA 1
ATOM 685 C C . LEU A 1 87 ? -3.326 -4.804 17.555 1.00 76.00 87 LEU A C 1
ATOM 687 O O . LEU A 1 87 ? -2.272 -4.607 16.957 1.00 76.00 87 LEU A O 1
ATOM 691 N N . SER A 1 88 ? -3.855 -6.026 17.687 1.00 75.31 88 SER A N 1
ATOM 692 C CA . SER A 1 88 ? -3.184 -7.239 17.192 1.00 75.31 88 SER A CA 1
ATOM 693 C C . SER A 1 88 ? -2.994 -7.289 15.669 1.00 75.31 88 SER A C 1
ATOM 695 O O . SER A 1 88 ? -2.141 -8.022 15.176 1.00 75.31 88 SER A O 1
ATOM 697 N N . VAL A 1 89 ? -3.786 -6.519 14.915 1.00 69.12 89 VAL A N 1
ATOM 698 C CA . VAL A 1 89 ? -3.702 -6.422 13.449 1.00 69.12 89 VAL A CA 1
ATOM 699 C C . VAL A 1 89 ? -2.795 -5.263 13.016 1.00 69.12 89 VAL A C 1
ATOM 701 O O . VAL A 1 89 ? -2.219 -5.308 11.932 1.00 69.12 89 VAL A O 1
ATOM 704 N N . VAL A 1 90 ? -2.663 -4.222 13.847 1.00 64.81 90 VAL A N 1
ATOM 705 C CA . VAL A 1 90 ? -1.869 -3.014 13.554 1.00 64.81 90 VAL A CA 1
ATOM 706 C C . VAL A 1 90 ? -0.406 -3.160 13.984 1.00 64.81 90 VAL A C 1
ATOM 708 O O . VAL A 1 90 ? 0.453 -2.485 13.418 1.00 64.81 90 VAL A O 1
ATOM 711 N N . GLU A 1 91 ? -0.090 -4.054 14.926 1.00 51.00 91 GLU A N 1
ATOM 712 C CA . GLU A 1 91 ? 1.292 -4.463 15.195 1.00 51.00 91 GLU A CA 1
ATOM 713 C C . GLU A 1 91 ? 1.859 -5.224 13.986 1.00 51.00 91 GLU A C 1
ATOM 715 O O . GLU A 1 91 ? 1.791 -6.448 13.869 1.00 51.00 91 GLU A O 1
ATOM 720 N N . ILE A 1 92 ? 2.414 -4.456 13.049 1.00 48.47 92 ILE A N 1
ATOM 721 C CA . ILE A 1 92 ? 3.231 -4.945 11.945 1.00 48.47 92 ILE A CA 1
ATOM 722 C C . ILE A 1 92 ? 4.417 -5.672 12.582 1.00 48.47 92 ILE A C 1
ATOM 724 O O . ILE A 1 92 ? 5.288 -5.039 13.180 1.00 48.47 92 ILE A O 1
ATOM 728 N N . LYS A 1 93 ? 4.433 -7.008 12.487 1.00 41.75 93 LYS A N 1
ATOM 729 C CA . LYS A 1 93 ? 5.633 -7.781 12.816 1.00 41.75 93 LYS A CA 1
ATOM 730 C C . LYS A 1 93 ? 6.791 -7.252 11.952 1.00 41.75 93 LYS A C 1
ATOM 732 O O . LYS A 1 93 ? 6.571 -7.091 10.749 1.00 41.75 93 LYS A O 1
ATOM 737 N N . PRO A 1 94 ? 7.950 -6.943 12.563 1.00 43.81 94 PRO A N 1
ATOM 738 C CA . PRO A 1 94 ? 9.109 -6.384 11.870 1.00 43.81 94 PRO A CA 1
ATOM 739 C C . PRO A 1 94 ? 9.610 -7.280 10.734 1.00 43.81 94 PRO A C 1
ATOM 741 O O . PRO A 1 94 ? 9.421 -8.517 10.823 1.00 43.81 94 PRO A O 1
#

Secondary structure (DSSP, 8-state):
---EEEEEETTT--EEEESSTT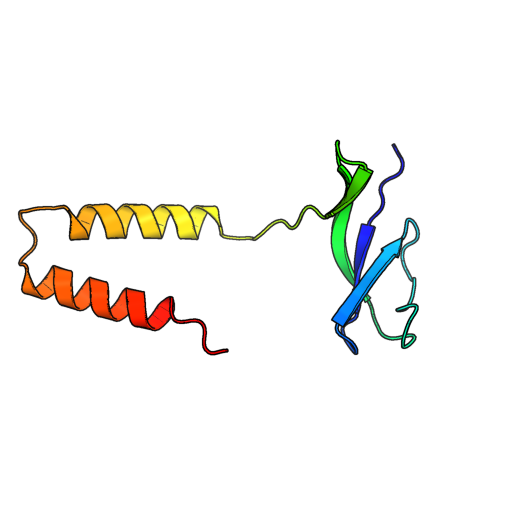PPPTTT---EEEEEEEEE-TTS-EEEE---TTHHHHHHHHHHHHHHHH-TTS-HHHHHHHHHHHHHHHS---

Radius of gyration: 20.66 Å; chains: 1; bounding box: 46×31×50 Å

pLDDT: mean 77.08, std 11.26, range [41.75, 90.0]

Foldseek 3Di:
DQWWWWKAFPPPRDIDIDSDPPAADPPPSGDIDTQATWDQDPVRDIDGDGDDPCPVVVVVVVVVLVCQLPPPPRDPVVNVVSVVVVVVVVPDDD

Organism: Clostridium botulinum (strain Eklund 17B / Type B) (NCBI:txid935198)

Sequence (94 aa):
MNNLIAYKCLDCGDYTISRLDGIRCVKCSGALTPMGNAHINKNKYLSVDVNIKDIDKFKNILEIIKDIIVDKQVPIKIRNEIKEKILSVVEIKP